Protein AF-A0A7C3P347-F1 (afdb_monomer)

Nearest PDB structures (foldseek):
  5n5e-assembly1_e  TM=7.136E-01  e=9.320E-02  Pyrococcus furiosus COM1

Sequence (105 aa):
MWSDKTFEPLGKSGPRLNANVKTNESSMGSPVMKKLELKTSDQILQVALSKEKEKEARDFYDEQAAHCRVDFVRKLLEKLKNEKSEHIRLVQGMITKLNAGRDIV

Radius of gyration: 31.97 Å; Cα contacts (8 Å, |Δi|>4): 40; chains: 1; bounding box: 33×59×99 Å

Secondary structure (DSSP, 8-state):
----------------------------------------HHHHHHHHHHHHT-HHHHHHHHHHHHH---HHHHHHHHHHHHHHHHHHHHHHHHHHHHHT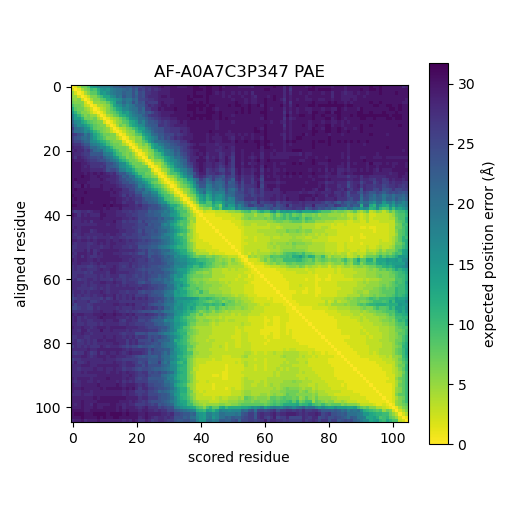TTT--

Structure (mmCIF, N/CA/C/O backbone):
data_AF-A0A7C3P347-F1
#
_entry.id   AF-A0A7C3P347-F1
#
loop_
_atom_site.group_PDB
_atom_site.id
_atom_site.type_symbol
_atom_site.label_atom_id
_atom_site.label_alt_id
_atom_site.label_comp_id
_atom_site.label_asym_id
_atom_site.label_entity_id
_atom_site.label_seq_id
_atom_site.pdbx_PDB_ins_code
_atom_site.Cartn_x
_atom_site.Cartn_y
_atom_site.Cartn_z
_atom_site.occupancy
_atom_site.B_iso_or_equiv
_atom_site.auth_seq_id
_atom_site.auth_comp_id
_atom_site.auth_asym_id
_atom_site.auth_atom_id
_atom_site.pdbx_PDB_model_num
ATOM 1 N N . MET A 1 1 ? -17.368 33.435 70.034 1.00 45.62 1 MET A N 1
ATOM 2 C CA . MET A 1 1 ? -16.290 33.766 70.993 1.00 45.62 1 MET A CA 1
ATOM 3 C C . MET A 1 1 ? -15.105 32.935 70.534 1.00 45.62 1 MET A C 1
ATOM 5 O O . MET A 1 1 ? -15.248 31.726 70.526 1.00 45.62 1 MET A O 1
ATOM 9 N N . TRP A 1 2 ? -14.049 33.486 69.940 1.00 39.31 2 TRP A N 1
ATOM 10 C CA . TRP A 1 2 ? -13.203 34.583 70.429 1.00 39.31 2 TRP A CA 1
ATOM 11 C C . TRP A 1 2 ? -12.786 35.518 69.279 1.00 39.31 2 TRP A C 1
ATOM 13 O O . TRP A 1 2 ? -12.705 35.091 68.131 1.00 39.31 2 TRP A O 1
ATOM 23 N N . SER A 1 3 ? -12.593 36.792 69.609 1.00 45.66 3 SER A N 1
ATOM 24 C CA . SER A 1 3 ? -12.375 37.910 68.689 1.00 45.66 3 SER A CA 1
ATOM 25 C C . SER A 1 3 ? -10.900 38.173 68.369 1.00 45.66 3 SER A C 1
ATOM 27 O O . SER A 1 3 ? -10.025 37.844 69.164 1.00 45.66 3 SER A O 1
ATOM 29 N N . ASP A 1 4 ? -10.718 38.893 67.259 1.00 48.44 4 ASP A N 1
ATOM 30 C CA . ASP A 1 4 ? -9.720 39.940 66.991 1.00 48.44 4 ASP A CA 1
ATOM 31 C C . ASP A 1 4 ? -8.218 39.617 66.968 1.00 48.44 4 ASP A C 1
ATOM 33 O O . ASP A 1 4 ? -7.617 39.199 67.957 1.00 48.44 4 ASP A O 1
ATOM 37 N N . LYS A 1 5 ? -7.586 40.024 65.855 1.00 55.25 5 LYS A N 1
ATOM 38 C CA . LYS A 1 5 ? -6.624 41.144 65.845 1.00 55.25 5 LYS A CA 1
ATOM 39 C C . LYS A 1 5 ? -6.358 41.634 64.414 1.00 55.25 5 LYS A C 1
ATOM 41 O O . LYS A 1 5 ? -5.900 40.893 63.550 1.00 55.25 5 LYS A O 1
ATOM 46 N N . THR A 1 6 ? -6.657 42.908 64.214 1.00 60.81 6 THR A N 1
ATOM 47 C CA . THR A 1 6 ? -6.370 43.789 63.077 1.00 60.81 6 THR A CA 1
ATOM 48 C C . THR A 1 6 ? -4.887 44.176 62.984 1.00 60.81 6 THR A C 1
ATOM 50 O O . THR A 1 6 ? -4.250 44.403 64.011 1.00 60.81 6 THR A O 1
ATOM 53 N N . PHE A 1 7 ? -4.364 44.344 61.760 1.00 38.62 7 PHE A N 1
ATOM 54 C CA . PHE A 1 7 ? -3.272 45.283 61.446 1.00 38.62 7 PHE A CA 1
ATOM 55 C C . PHE A 1 7 ? -3.225 45.592 59.930 1.00 38.62 7 PHE A C 1
ATOM 57 O O . PHE A 1 7 ? -2.937 44.717 59.119 1.00 38.62 7 PHE A O 1
ATOM 64 N N . GLU A 1 8 ? -3.501 46.843 59.561 1.00 46.47 8 GLU A N 1
ATOM 65 C CA . GLU A 1 8 ? -3.130 47.500 58.287 1.00 46.47 8 GLU A CA 1
ATOM 66 C C . GLU A 1 8 ? -2.004 48.534 58.577 1.00 46.47 8 GLU A C 1
ATOM 68 O O . GLU A 1 8 ? -1.728 48.739 59.763 1.00 46.47 8 GLU A O 1
ATOM 73 N N . PRO A 1 9 ? -1.432 49.337 57.637 1.00 60.53 9 PRO A N 1
ATOM 74 C CA . PRO A 1 9 ? -1.258 49.278 56.168 1.00 60.53 9 PRO A CA 1
ATOM 75 C C . PRO A 1 9 ? 0.210 49.634 55.744 1.00 60.53 9 PRO A C 1
ATOM 77 O O . PRO A 1 9 ? 1.114 49.700 56.573 1.00 60.53 9 PRO A O 1
ATOM 80 N N . LEU A 1 10 ? 0.397 49.970 54.454 1.00 42.00 10 LEU A N 1
ATOM 81 C CA . LEU A 1 10 ? 1.415 50.846 53.818 1.00 42.00 10 LEU A CA 1
ATOM 82 C C . LEU A 1 10 ? 2.439 50.164 52.900 1.00 42.00 10 LEU A C 1
ATOM 84 O O . LEU A 1 10 ? 3.301 49.386 53.302 1.00 42.00 10 LEU A O 1
ATOM 88 N N . GLY A 1 11 ? 2.328 50.534 51.622 1.00 49.03 11 GLY A N 1
ATOM 89 C CA . GLY A 1 11 ? 3.105 50.004 50.515 1.00 49.03 11 GLY A CA 1
ATOM 90 C C . GLY A 1 11 ? 4.561 50.442 50.470 1.00 49.03 11 GLY A C 1
ATOM 91 O O . GLY A 1 11 ? 4.969 51.395 51.129 1.00 49.03 11 GLY A O 1
ATOM 92 N N . LYS A 1 12 ? 5.320 49.765 49.601 1.00 54.56 12 LYS A N 1
ATOM 93 C CA . LYS A 1 12 ? 6.576 50.257 49.035 1.00 54.56 12 LYS A CA 1
ATOM 94 C C . LYS A 1 12 ? 6.736 49.770 47.596 1.00 54.56 12 LYS A C 1
ATOM 96 O O . LYS A 1 12 ? 6.515 48.613 47.263 1.00 54.56 12 LYS A O 1
ATOM 101 N N . SER A 1 13 ? 7.115 50.736 46.780 1.00 53.56 13 SER A N 1
ATOM 102 C CA . SER A 1 13 ? 7.590 50.702 45.403 1.00 53.56 13 SER A CA 1
ATOM 103 C C . SER A 1 13 ? 8.683 49.671 45.091 1.00 53.56 13 SER A C 1
ATOM 105 O O . SER A 1 13 ? 9.635 49.541 45.859 1.00 53.56 13 SER A O 1
ATOM 10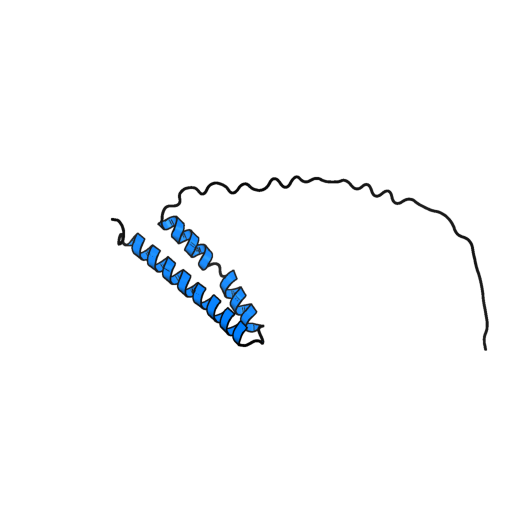7 N N . GLY A 1 14 ? 8.640 49.129 43.866 1.00 43.91 14 GLY A N 1
ATOM 108 C CA . GLY A 1 14 ? 9.813 48.700 43.082 1.00 43.91 14 GLY A CA 1
ATOM 109 C C . GLY A 1 14 ? 9.632 47.368 42.331 1.00 43.91 14 GLY A C 1
ATOM 110 O O . GLY A 1 14 ? 8.818 46.555 42.752 1.00 43.91 14 GLY A O 1
ATOM 111 N N . PRO A 1 15 ? 10.436 47.062 41.293 1.00 48.38 15 PRO A N 1
ATOM 112 C CA . PRO A 1 15 ? 10.906 47.902 40.192 1.00 48.38 15 PRO A CA 1
ATOM 113 C C . PRO A 1 15 ? 10.472 47.366 38.802 1.00 48.38 15 PRO A C 1
ATOM 115 O O . PRO A 1 15 ? 10.027 46.234 38.634 1.00 48.38 15 PRO A O 1
ATOM 118 N N . ARG A 1 16 ? 10.636 48.233 37.793 1.00 46.06 16 ARG A N 1
ATOM 119 C CA . ARG A 1 16 ? 10.428 48.020 36.347 1.00 46.06 16 ARG A CA 1
ATOM 120 C C . ARG A 1 16 ? 10.972 46.680 35.824 1.00 46.06 16 ARG A C 1
ATOM 122 O O . ARG A 1 16 ? 12.177 46.447 35.875 1.00 46.06 16 ARG A O 1
ATOM 129 N N . LEU A 1 17 ? 10.115 45.896 35.168 1.00 51.66 17 LEU A N 1
ATOM 130 C CA . LEU A 1 17 ? 10.540 44.859 34.226 1.00 51.66 17 LEU A CA 1
ATOM 131 C C . LEU A 1 17 ? 10.742 45.497 32.847 1.00 51.66 17 LEU A C 1
ATOM 133 O O . LEU A 1 17 ? 9.793 45.934 32.200 1.00 51.66 17 LEU A O 1
ATOM 137 N N . ASN A 1 18 ? 12.001 45.580 32.421 1.00 47.19 18 ASN A N 1
ATOM 138 C CA . ASN A 1 18 ? 12.388 45.964 31.070 1.00 47.19 18 ASN A CA 1
ATOM 139 C C . ASN A 1 18 ? 12.417 44.694 30.204 1.00 47.19 18 ASN A C 1
ATOM 141 O O . ASN A 1 18 ? 13.412 43.969 30.194 1.00 47.19 18 ASN A O 1
ATOM 145 N N . ALA A 1 19 ? 11.309 44.385 29.530 1.00 51.94 19 ALA A N 1
ATOM 146 C CA . ALA A 1 19 ? 11.256 43.293 28.565 1.00 51.94 19 ALA A CA 1
ATOM 147 C C . ALA A 1 19 ? 11.849 43.777 27.234 1.00 51.94 19 ALA A C 1
ATOM 149 O O . ALA A 1 19 ? 11.164 44.341 26.385 1.00 51.94 19 ALA A O 1
ATOM 150 N N . ASN A 1 20 ? 13.156 43.570 27.076 1.00 42.97 20 ASN A N 1
ATOM 151 C CA . ASN A 1 20 ? 13.868 43.740 25.816 1.00 42.97 20 ASN A CA 1
ATOM 152 C C . ASN A 1 20 ? 13.430 42.628 24.843 1.00 42.97 20 ASN A C 1
ATOM 154 O O . ASN A 1 20 ? 14.050 41.565 24.775 1.00 42.97 20 ASN A O 1
ATOM 158 N N . VAL A 1 21 ? 12.317 42.847 24.138 1.00 51.16 21 VAL A N 1
ATOM 159 C CA . VAL A 1 21 ? 11.854 41.987 23.044 1.00 51.16 21 VAL A CA 1
ATOM 160 C C . VAL A 1 21 ? 12.796 42.198 21.862 1.00 51.16 21 VAL A C 1
ATOM 162 O O . VAL A 1 21 ? 12.662 43.145 21.094 1.00 51.16 21 VAL A O 1
ATOM 165 N N . LYS A 1 22 ? 13.779 41.306 21.723 1.00 45.72 22 LYS A N 1
ATOM 166 C CA . LYS A 1 22 ? 14.503 41.128 20.465 1.00 45.72 22 LYS A CA 1
ATOM 167 C C . LYS A 1 22 ? 13.566 40.414 19.494 1.00 45.72 22 LYS A C 1
ATOM 169 O O . LYS A 1 22 ? 13.409 39.200 19.569 1.00 45.72 22 LYS A O 1
ATOM 174 N N . THR A 1 23 ? 12.938 41.176 18.608 1.00 45.78 23 THR A N 1
ATOM 175 C CA . THR A 1 23 ? 12.279 40.663 17.408 1.00 45.78 23 THR A CA 1
ATOM 176 C C . THR A 1 23 ? 13.341 40.059 16.491 1.00 45.78 23 THR A C 1
ATOM 178 O O . THR A 1 23 ? 14.064 40.758 15.786 1.00 45.78 23 THR A O 1
ATOM 181 N N . ASN A 1 24 ? 13.478 38.737 16.526 1.00 44.62 24 ASN A N 1
ATOM 182 C CA . ASN A 1 24 ? 14.159 37.992 15.479 1.00 44.62 24 ASN A CA 1
ATOM 183 C C . ASN A 1 24 ? 13.148 37.707 14.363 1.00 44.62 24 ASN A C 1
ATOM 185 O O . ASN A 1 24 ? 12.486 36.673 14.336 1.00 44.62 24 ASN A O 1
ATOM 189 N N . GLU A 1 25 ? 13.046 38.639 13.419 1.00 50.09 25 GLU A N 1
ATOM 190 C CA . GLU A 1 25 ? 12.422 38.396 12.119 1.00 50.09 25 GLU A CA 1
ATOM 191 C C . GLU A 1 25 ? 13.297 37.408 11.333 1.00 50.09 25 GLU A C 1
ATOM 193 O O . GLU A 1 25 ? 14.097 37.765 10.469 1.00 50.09 25 GLU A O 1
ATOM 198 N N . SER A 1 26 ? 13.182 36.125 11.681 1.00 41.00 26 SER A N 1
ATOM 199 C CA . SER A 1 26 ? 13.724 35.033 10.886 1.00 41.00 26 SER A CA 1
ATOM 200 C C . SER A 1 26 ? 12.803 34.843 9.691 1.00 41.00 26 SER A C 1
ATOM 202 O O . SER A 1 26 ? 11.853 34.064 9.723 1.00 41.00 26 SER A O 1
ATOM 204 N N . SER A 1 27 ? 13.097 35.632 8.659 1.00 47.22 27 SER A N 1
ATOM 205 C CA . SER A 1 27 ? 12.644 35.492 7.281 1.00 47.22 27 SER A CA 1
ATOM 206 C C . SER A 1 27 ? 12.599 34.016 6.874 1.00 47.22 27 SER A C 1
ATOM 208 O O . SER A 1 27 ? 13.610 33.403 6.529 1.00 47.22 27 SER A O 1
ATOM 210 N N . MET A 1 28 ? 11.405 33.428 6.948 1.00 41.50 28 MET A N 1
ATOM 211 C CA . MET A 1 28 ? 11.090 32.130 6.363 1.00 41.50 28 MET A CA 1
ATOM 212 C C . MET A 1 28 ? 10.989 32.327 4.851 1.00 41.50 28 MET A C 1
ATOM 214 O O . MET A 1 28 ? 9.904 32.423 4.277 1.00 41.50 28 MET A O 1
ATOM 218 N N . GLY A 1 29 ? 12.156 32.411 4.207 1.00 44.47 29 GLY A N 1
ATOM 219 C CA . GLY A 1 29 ? 12.288 32.164 2.782 1.00 44.47 29 GLY A CA 1
ATOM 220 C C . GLY A 1 29 ? 11.683 30.796 2.491 1.00 44.47 29 GLY A C 1
ATOM 221 O O . GLY A 1 29 ? 12.204 29.767 2.915 1.00 44.47 29 GLY A O 1
ATOM 222 N N . SER A 1 30 ? 10.532 30.802 1.827 1.00 44.50 30 SER A N 1
ATOM 223 C CA . SER A 1 30 ? 9.837 29.590 1.411 1.00 44.50 30 SER A CA 1
ATOM 224 C C . SER A 1 30 ? 10.796 28.704 0.605 1.00 44.50 30 SER A C 1
ATOM 226 O O . SER A 1 30 ? 11.404 29.204 -0.346 1.00 44.50 30 SER A O 1
ATOM 228 N N . PRO A 1 31 ? 10.950 27.404 0.924 1.00 55.06 31 PRO A N 1
ATOM 229 C CA . PRO A 1 31 ? 11.713 26.497 0.084 1.00 55.06 31 PRO A CA 1
ATOM 230 C 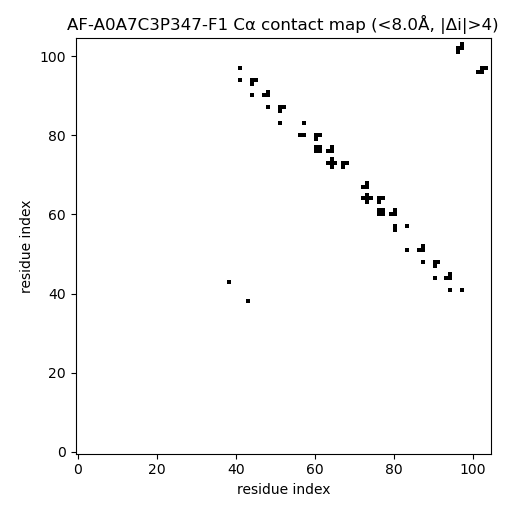C . PRO A 1 31 ? 10.974 26.333 -1.243 1.00 55.06 31 PRO A C 1
ATOM 232 O O . PRO A 1 31 ? 9.990 25.603 -1.352 1.00 55.06 31 PRO A O 1
ATOM 235 N N . VAL A 1 32 ? 11.437 27.056 -2.259 1.00 50.94 32 VAL A N 1
ATOM 236 C CA . VAL A 1 32 ? 11.019 26.872 -3.646 1.00 50.94 32 VAL A CA 1
ATOM 237 C C . VAL A 1 32 ? 11.286 25.410 -4.002 1.00 50.94 32 VAL A C 1
ATOM 239 O O . VAL A 1 32 ? 12.431 24.952 -3.989 1.00 50.94 32 VAL A O 1
ATOM 242 N N . MET A 1 33 ? 10.210 24.665 -4.260 1.00 48.31 33 MET A N 1
ATOM 243 C CA . MET A 1 33 ? 10.255 23.261 -4.654 1.00 48.31 33 MET A CA 1
ATOM 244 C C . MET A 1 33 ? 11.198 23.101 -5.852 1.00 48.31 33 MET A C 1
ATOM 246 O O . MET A 1 33 ? 10.935 23.621 -6.937 1.00 48.31 33 MET A O 1
ATOM 250 N N . LYS A 1 34 ? 12.320 22.400 -5.649 1.00 50.59 34 LYS A N 1
ATOM 251 C CA . LYS A 1 34 ? 13.266 22.072 -6.720 1.00 50.59 34 LYS A CA 1
ATOM 252 C C . LYS A 1 34 ? 12.527 21.318 -7.827 1.00 50.59 34 LYS A C 1
ATOM 254 O O . LYS A 1 34 ? 11.915 20.280 -7.583 1.00 50.59 34 LYS A O 1
ATOM 259 N N . LYS A 1 35 ? 12.609 21.869 -9.038 1.00 51.22 35 LYS A N 1
ATOM 260 C CA . LYS A 1 35 ? 12.162 21.290 -10.308 1.00 51.22 35 LYS A CA 1
ATOM 261 C C . LYS A 1 35 ? 12.603 19.823 -10.383 1.00 51.22 35 LYS A C 1
ATOM 263 O O . LYS A 1 35 ? 13.797 19.544 -10.346 1.00 51.22 35 LYS A O 1
ATOM 268 N N . LEU A 1 36 ? 11.630 18.912 -10.421 1.00 53.50 36 LEU A N 1
ATOM 269 C CA . LEU A 1 36 ? 11.846 17.467 -10.490 1.00 53.50 36 LEU A CA 1
ATOM 270 C C . LEU A 1 36 ? 12.686 17.137 -11.728 1.00 53.50 36 LEU A C 1
ATOM 272 O O . LEU A 1 36 ? 12.234 17.327 -12.856 1.00 53.50 36 LEU A O 1
ATOM 276 N N . GLU A 1 37 ? 13.908 16.660 -11.502 1.00 59.81 37 GLU A N 1
ATOM 277 C CA . GLU A 1 37 ? 14.709 16.007 -12.533 1.00 59.81 37 GLU A CA 1
ATOM 278 C C . GLU A 1 37 ? 13.895 14.853 -13.133 1.00 59.81 37 GLU A C 1
ATOM 280 O O . GLU A 1 37 ? 13.203 14.130 -12.409 1.00 59.81 37 GLU A O 1
ATOM 285 N N . LEU A 1 38 ? 13.922 14.733 -14.462 1.00 56.75 38 LEU A N 1
ATOM 286 C CA . LEU A 1 38 ? 13.153 13.739 -15.208 1.00 56.75 38 LEU A CA 1
ATOM 287 C C . LEU A 1 38 ? 13.559 12.333 -14.745 1.00 56.75 38 LEU A C 1
ATOM 289 O O . LEU A 1 38 ? 14.627 11.839 -15.095 1.00 56.75 38 LEU A O 1
ATOM 293 N N . LYS A 1 39 ? 12.707 11.700 -13.937 1.00 74.38 39 LYS A N 1
ATOM 294 C CA . LYS A 1 39 ? 12.872 10.311 -13.506 1.00 74.38 39 LYS A CA 1
ATOM 295 C C . LYS A 1 39 ? 12.439 9.392 -14.644 1.00 74.38 39 LYS A C 1
ATOM 297 O O . LYS A 1 39 ? 11.375 9.610 -15.224 1.00 74.38 39 LYS A O 1
ATOM 302 N N . THR A 1 40 ? 13.230 8.364 -14.952 1.00 85.12 40 THR A N 1
ATOM 303 C CA . THR A 1 40 ? 12.784 7.298 -15.867 1.00 85.12 40 THR A CA 1
ATOM 304 C C . THR A 1 40 ? 11.536 6.615 -15.297 1.00 85.12 40 THR A C 1
ATOM 306 O O . THR A 1 40 ? 11.315 6.645 -14.083 1.00 85.12 40 THR A O 1
ATOM 309 N N . SER A 1 41 ? 10.708 5.989 -16.138 1.00 86.44 41 SER A N 1
ATOM 310 C CA . SER A 1 41 ? 9.475 5.313 -15.691 1.00 86.44 41 SER A CA 1
ATOM 311 C C . SER A 1 41 ? 9.728 4.323 -14.546 1.00 86.44 41 SER A C 1
ATOM 313 O O . SER A 1 41 ? 8.975 4.299 -13.571 1.00 86.44 41 SER A O 1
ATOM 315 N N . ASP A 1 42 ? 10.847 3.596 -14.597 1.00 83.75 42 ASP A N 1
ATOM 316 C CA . ASP A 1 42 ? 11.278 2.708 -13.515 1.00 83.75 42 ASP A CA 1
ATOM 317 C C . ASP A 1 42 ? 11.565 3.470 -12.221 1.00 83.75 42 ASP A C 1
ATOM 319 O O . ASP A 1 42 ? 11.088 3.090 -11.154 1.00 83.75 42 ASP A O 1
ATOM 323 N N . GLN A 1 43 ? 12.297 4.585 -12.289 1.00 87.25 43 GLN A N 1
ATOM 324 C CA . GLN A 1 43 ? 12.588 5.413 -11.117 1.00 87.25 43 GLN A CA 1
ATOM 325 C C . GLN A 1 43 ? 11.317 6.028 -10.515 1.00 87.25 43 GLN A C 1
ATOM 327 O O . GLN A 1 43 ? 11.215 6.143 -9.292 1.00 87.25 43 GLN A O 1
ATOM 332 N N . ILE A 1 44 ? 10.335 6.400 -11.343 1.00 90.12 44 ILE A N 1
ATOM 333 C CA . ILE A 1 44 ? 9.030 6.890 -10.876 1.00 90.12 44 ILE A CA 1
ATOM 334 C C . ILE A 1 44 ? 8.317 5.794 -10.081 1.00 90.12 44 ILE A C 1
ATOM 336 O O . ILE A 1 44 ? 7.881 6.040 -8.953 1.00 90.12 44 ILE A O 1
ATOM 340 N N . LEU A 1 45 ? 8.238 4.581 -10.630 1.00 91.00 45 LEU A N 1
ATOM 341 C CA . LEU A 1 45 ? 7.558 3.466 -9.973 1.00 91.00 45 LEU A CA 1
ATOM 342 C C . LEU A 1 45 ? 8.297 2.976 -8.728 1.00 91.00 45 LEU A C 1
ATOM 344 O O . LEU A 1 45 ? 7.648 2.635 -7.744 1.00 91.00 45 LEU A O 1
ATOM 348 N N . GLN A 1 46 ? 9.630 2.999 -8.710 1.00 89.94 46 GLN A N 1
ATOM 349 C CA . GLN A 1 46 ? 10.411 2.666 -7.514 1.00 89.94 46 GLN A CA 1
ATOM 350 C C . GLN A 1 46 ? 10.157 3.664 -6.378 1.00 89.94 46 GLN A C 1
ATOM 352 O O . GLN A 1 46 ? 9.974 3.269 -5.226 1.00 89.94 46 GLN A O 1
ATOM 357 N N . VAL A 1 47 ? 10.071 4.961 -6.693 1.00 90.69 47 VAL A N 1
ATOM 358 C CA . VAL A 1 47 ? 9.717 5.992 -5.706 1.00 90.69 47 VAL A CA 1
ATOM 359 C C . VAL A 1 47 ? 8.283 5.804 -5.212 1.00 90.69 47 VAL A C 1
ATOM 361 O O . VAL A 1 47 ? 8.046 5.884 -4.008 1.00 90.69 47 VAL A O 1
ATOM 364 N N . ALA A 1 48 ? 7.334 5.523 -6.110 1.00 89.94 48 ALA A N 1
ATOM 365 C CA . ALA A 1 48 ? 5.952 5.236 -5.732 1.00 89.94 48 ALA A CA 1
ATOM 366 C C . ALA A 1 48 ? 5.863 4.002 -4.817 1.00 89.94 48 ALA A C 1
ATOM 368 O O . ALA A 1 48 ? 5.224 4.056 -3.769 1.00 89.94 48 ALA A O 1
ATOM 369 N N . LEU A 1 49 ? 6.578 2.922 -5.152 1.00 90.19 49 LEU A N 1
ATOM 370 C CA . LEU A 1 49 ? 6.636 1.706 -4.345 1.00 90.19 49 LEU A CA 1
ATOM 371 C C . LEU A 1 49 ? 7.208 1.976 -2.954 1.00 90.19 49 LEU A C 1
ATOM 373 O O . LEU A 1 49 ? 6.685 1.456 -1.973 1.00 90.19 49 LEU A O 1
ATOM 377 N N . SER A 1 50 ? 8.271 2.779 -2.867 1.00 88.88 50 SER A N 1
ATOM 378 C CA . SER A 1 50 ? 8.880 3.148 -1.589 1.00 88.88 50 SER A CA 1
ATOM 379 C C . SER A 1 50 ? 7.901 3.898 -0.690 1.00 88.88 50 SER A C 1
ATOM 381 O O . SER A 1 50 ? 7.847 3.608 0.499 1.00 88.88 50 SER A O 1
ATOM 383 N N . LYS A 1 51 ? 7.113 4.823 -1.253 1.00 86.50 51 LYS A N 1
ATOM 384 C CA . LYS A 1 51 ? 6.095 5.575 -0.504 1.00 86.50 51 LYS A CA 1
ATOM 385 C C . LYS A 1 51 ? 4.925 4.702 -0.061 1.00 86.50 51 LYS A C 1
ATOM 387 O O . LYS A 1 51 ? 4.443 4.842 1.051 1.00 86.50 51 LYS A O 1
ATOM 392 N N . GLU A 1 52 ? 4.464 3.779 -0.902 1.00 86.75 52 GLU A N 1
ATOM 393 C CA . GLU A 1 52 ? 3.366 2.877 -0.520 1.00 86.75 52 GLU A CA 1
ATOM 394 C C . GLU A 1 52 ? 3.809 1.802 0.486 1.00 86.75 52 GLU A C 1
ATOM 396 O O . GLU A 1 52 ? 3.006 1.346 1.297 1.00 86.75 52 GLU A O 1
ATOM 401 N N . LYS A 1 53 ? 5.090 1.407 0.464 1.00 82.88 53 LYS A N 1
ATOM 402 C CA . LYS A 1 53 ? 5.697 0.507 1.459 1.00 82.88 53 LYS A CA 1
ATOM 403 C C . LYS A 1 53 ? 6.005 1.177 2.790 1.00 82.88 53 LYS A C 1
ATOM 405 O O . LYS A 1 53 ? 6.387 0.466 3.720 1.00 82.88 53 LYS A O 1
ATOM 410 N N . GLU A 1 54 ? 5.885 2.497 2.881 1.00 80.62 54 GLU A N 1
ATOM 411 C CA . GLU A 1 54 ? 6.094 3.218 4.125 1.00 80.62 54 GLU A CA 1
ATOM 412 C C . GLU A 1 54 ? 5.137 2.661 5.179 1.00 80.62 54 GLU A C 1
ATOM 414 O O . GLU A 1 54 ? 3.912 2.797 5.108 1.00 80.62 54 GLU A O 1
ATOM 419 N N . LYS A 1 55 ? 5.727 1.922 6.122 1.00 74.81 55 LYS A N 1
ATOM 420 C CA . LYS A 1 55 ? 5.009 1.113 7.110 1.00 74.81 55 LYS A CA 1
ATOM 421 C C . LYS A 1 55 ? 4.079 1.974 7.970 1.00 74.81 55 LYS A C 1
ATOM 423 O O . LYS A 1 55 ? 3.046 1.491 8.422 1.00 74.81 55 LYS A O 1
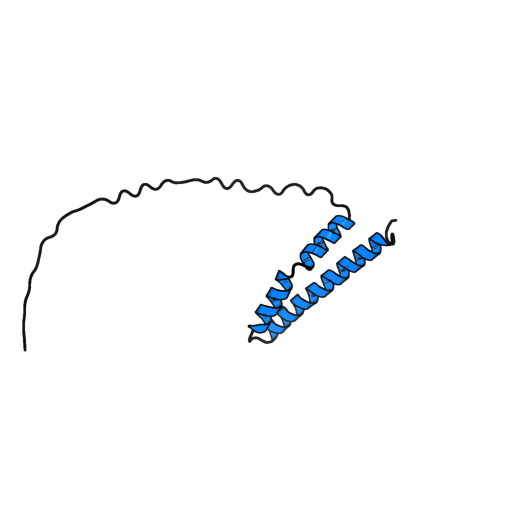ATOM 428 N N . GLU A 1 56 ? 4.418 3.255 8.100 1.00 81.00 56 GLU A N 1
ATOM 429 C CA . GLU A 1 56 ? 3.703 4.263 8.874 1.00 81.00 56 GLU A CA 1
ATOM 430 C C . GLU A 1 56 ? 2.212 4.325 8.532 1.00 81.00 56 GLU A C 1
ATOM 432 O O . GLU A 1 56 ? 1.390 4.310 9.437 1.00 81.00 56 GLU A O 1
ATOM 437 N N . ALA A 1 57 ? 1.826 4.290 7.252 1.00 80.44 57 ALA A N 1
ATOM 438 C CA . ALA A 1 57 ? 0.412 4.400 6.886 1.00 80.44 57 ALA A CA 1
ATOM 439 C C . ALA A 1 57 ? -0.409 3.163 7.291 1.00 80.44 57 ALA A C 1
ATOM 441 O O . ALA A 1 57 ? -1.560 3.289 7.707 1.00 80.44 57 ALA A O 1
ATOM 442 N N . ARG A 1 58 ? 0.162 1.956 7.169 1.00 86.94 58 ARG A N 1
ATOM 443 C CA . ARG A 1 58 ? -0.532 0.724 7.578 1.00 86.94 58 ARG A CA 1
ATOM 444 C C . ARG A 1 58 ? -0.616 0.609 9.086 1.00 86.94 58 ARG A C 1
ATOM 446 O O . ARG A 1 58 ? -1.701 0.328 9.583 1.00 86.94 58 ARG A O 1
ATOM 453 N N . ASP A 1 59 ? 0.504 0.825 9.768 1.00 90.00 59 ASP A N 1
ATOM 454 C CA . ASP A 1 59 ? 0.576 0.767 11.226 1.00 90.00 59 ASP A CA 1
ATOM 455 C C . ASP A 1 59 ? -0.366 1.817 11.837 1.00 90.00 59 ASP A C 1
ATOM 457 O O . ASP A 1 59 ? -1.125 1.495 12.746 1.00 90.00 59 ASP A O 1
ATOM 461 N N . PHE A 1 60 ? -0.428 3.022 11.253 1.00 91.06 60 PHE A N 1
ATOM 462 C CA . PHE A 1 60 ? -1.372 4.068 11.643 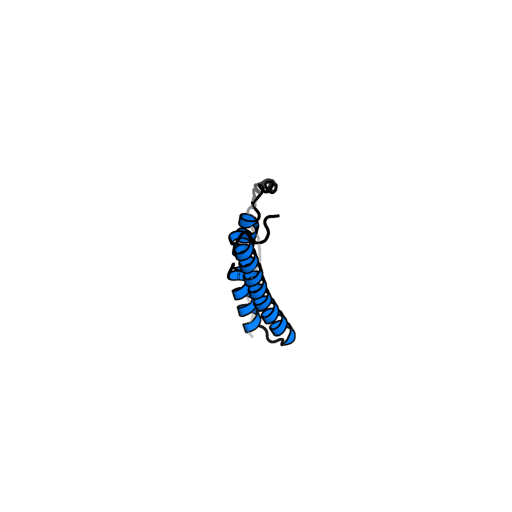1.00 91.06 60 PHE A CA 1
ATOM 463 C C . PHE A 1 60 ? -2.827 3.597 11.555 1.00 91.06 60 PHE A C 1
ATOM 465 O O . PHE A 1 60 ? -3.555 3.661 12.543 1.00 91.06 60 PHE A O 1
ATOM 472 N N . TYR A 1 61 ? -3.280 3.103 10.396 1.00 93.25 61 TYR A N 1
ATOM 473 C CA . TYR A 1 61 ? -4.671 2.657 10.264 1.00 93.25 61 TYR A CA 1
ATOM 474 C C . TYR A 1 61 ? -4.992 1.440 11.141 1.00 93.25 61 TYR A C 1
ATOM 476 O O . TYR A 1 61 ? -6.124 1.326 11.610 1.00 93.25 61 TYR A O 1
ATOM 484 N N . ASP A 1 62 ? -4.023 0.553 11.374 1.00 93.31 62 ASP A N 1
ATOM 485 C CA . ASP A 1 62 ? -4.181 -0.611 12.249 1.00 93.31 62 ASP A CA 1
ATOM 486 C C . ASP A 1 62 ? -4.358 -0.194 13.717 1.00 93.31 62 ASP A C 1
ATOM 488 O O . ASP A 1 62 ? -5.314 -0.613 14.371 1.00 93.31 62 ASP A O 1
ATOM 492 N N . GLU A 1 63 ? -3.513 0.719 14.201 1.00 95.06 63 GLU A N 1
ATOM 493 C CA . GLU A 1 63 ? -3.603 1.284 15.549 1.00 95.06 63 GLU A CA 1
ATOM 494 C C . GLU A 1 63 ? -4.914 2.059 15.746 1.00 95.06 63 GLU A C 1
ATOM 496 O O . GLU A 1 63 ? -5.648 1.826 16.709 1.00 95.06 63 GLU A O 1
ATOM 501 N N . GLN A 1 64 ? -5.285 2.929 14.799 1.00 95.62 64 GLN A N 1
ATOM 502 C CA . GLN A 1 64 ? -6.545 3.673 14.891 1.00 95.62 64 GLN A CA 1
ATOM 503 C C . GLN A 1 64 ? -7.767 2.743 14.857 1.00 95.62 64 GLN A C 1
ATOM 505 O O . GLN A 1 64 ? -8.750 2.995 15.558 1.00 95.62 64 GLN A O 1
ATOM 510 N N . ALA A 1 65 ? -7.723 1.654 14.080 1.00 94.94 65 ALA A N 1
ATOM 511 C CA . ALA A 1 65 ? -8.800 0.667 14.045 1.00 94.94 65 ALA A CA 1
ATOM 512 C C . ALA A 1 65 ? -8.937 -0.075 15.384 1.00 94.94 65 ALA A C 1
ATOM 514 O O . ALA A 1 65 ? -10.064 -0.297 15.830 1.00 94.94 65 ALA A O 1
ATOM 515 N N . ALA A 1 66 ? -7.822 -0.392 16.052 1.00 95.38 66 ALA A N 1
ATOM 516 C CA . ALA A 1 66 ? -7.811 -1.046 17.362 1.00 95.38 66 ALA A CA 1
ATOM 517 C C . ALA A 1 66 ? -8.442 -0.183 18.471 1.00 95.38 66 ALA A C 1
ATOM 519 O O . ALA A 1 66 ? -9.059 -0.710 19.398 1.00 95.38 66 ALA A O 1
ATOM 520 N N . HIS A 1 67 ? -8.332 1.144 18.365 1.00 95.75 67 HIS A N 1
ATOM 521 C CA . HIS A 1 67 ? -8.917 2.084 19.327 1.00 95.75 67 HIS A CA 1
ATOM 522 C C . HIS A 1 67 ? -10.326 2.573 18.947 1.00 95.75 67 HIS A C 1
ATOM 524 O O . HIS A 1 67 ? -11.007 3.208 19.761 1.00 95.75 67 HIS A O 1
ATOM 530 N N . CYS A 1 68 ? -10.801 2.274 17.736 1.00 95.31 68 CYS A N 1
ATOM 531 C CA . CYS A 1 68 ? -12.085 2.756 17.251 1.00 95.31 68 CYS A CA 1
ATOM 532 C C . CYS A 1 68 ? -13.256 1.911 17.776 1.00 95.31 68 CYS A C 1
ATOM 534 O O . CYS A 1 68 ? -13.410 0.740 17.440 1.00 95.31 68 CYS A O 1
ATOM 536 N N . ARG A 1 69 ? -14.149 2.538 18.549 1.00 96.00 69 ARG A N 1
ATOM 537 C CA . ARG A 1 69 ? -15.384 1.905 19.054 1.00 96.00 69 ARG A CA 1
ATOM 538 C C . ARG A 1 69 ? -16.559 1.964 18.073 1.00 96.00 69 ARG A C 1
ATOM 540 O O . ARG A 1 69 ? -17.609 1.396 18.346 1.00 96.00 69 ARG A O 1
ATOM 547 N N . VAL A 1 70 ? -16.409 2.688 16.963 1.00 97.56 70 VAL A N 1
ATOM 548 C CA . VAL A 1 70 ? -17.480 2.935 15.990 1.00 97.56 70 VAL A CA 1
ATOM 549 C C . VAL A 1 70 ? -17.278 2.034 14.776 1.00 97.56 70 VAL A C 1
ATOM 551 O O . VAL A 1 70 ? -16.356 2.233 13.988 1.00 97.56 70 VAL A O 1
ATOM 554 N N . ASP A 1 71 ? -18.166 1.056 14.593 1.00 96.50 71 ASP A N 1
ATOM 555 C CA . ASP A 1 71 ? -17.975 -0.023 13.615 1.00 96.50 71 ASP A CA 1
ATOM 556 C C . ASP A 1 71 ? -17.790 0.443 12.169 1.00 96.50 71 ASP A C 1
ATOM 558 O O . ASP A 1 71 ? -16.947 -0.100 11.456 1.00 96.50 71 ASP A O 1
ATOM 562 N N . PHE A 1 72 ? -18.552 1.437 11.703 1.00 97.06 72 PHE A N 1
ATOM 563 C CA . PHE A 1 72 ? -18.411 1.895 10.316 1.00 97.06 72 PHE A CA 1
ATOM 564 C C . PHE A 1 72 ? -17.074 2.617 10.081 1.00 97.06 72 PHE A C 1
ATOM 566 O O . PHE A 1 72 ? -16.504 2.512 8.997 1.00 97.06 72 PHE A O 1
ATOM 573 N N . VAL A 1 73 ? -16.549 3.300 11.103 1.00 97.25 73 VAL A N 1
ATOM 574 C CA . VAL A 1 73 ? -15.245 3.974 11.051 1.00 97.25 73 VAL A CA 1
ATOM 575 C C . VAL A 1 73 ? -14.126 2.938 11.084 1.00 97.25 73 VAL A C 1
ATOM 577 O O . VAL A 1 73 ? -13.218 2.997 10.260 1.00 97.25 73 VAL A O 1
ATOM 580 N N . ARG A 1 74 ? -14.226 1.926 11.954 1.00 97.62 74 ARG A N 1
ATOM 581 C CA . ARG A 1 74 ? -13.290 0.794 11.984 1.00 97.62 74 ARG A CA 1
ATOM 582 C C . ARG A 1 74 ? -13.218 0.078 10.632 1.00 97.62 74 ARG A C 1
ATOM 584 O O . ARG A 1 74 ? -12.128 -0.128 10.110 1.00 97.62 74 ARG A O 1
ATOM 591 N N . LYS A 1 75 ? -14.370 -0.204 10.014 1.00 96.94 75 LYS A N 1
ATOM 592 C CA . LYS A 1 75 ? -14.440 -0.795 8.664 1.00 96.94 75 LYS A CA 1
ATOM 593 C C . LYS A 1 75 ? -13.780 0.083 7.600 1.00 96.94 75 LYS A C 1
ATOM 595 O O . LYS A 1 75 ? -13.133 -0.444 6.699 1.00 96.94 75 LYS A O 1
ATOM 600 N N . LEU A 1 76 ? -13.927 1.408 7.687 1.00 96.94 76 LEU A N 1
ATOM 601 C CA . LEU A 1 76 ? -13.234 2.332 6.788 1.00 96.94 76 LEU A CA 1
ATOM 602 C C . LEU A 1 76 ? -11.711 2.244 6.968 1.00 96.94 76 LEU A C 1
ATOM 604 O O . LEU A 1 76 ? -10.997 2.119 5.979 1.00 96.94 76 LEU A O 1
ATOM 608 N N . LEU A 1 77 ? -11.216 2.260 8.207 1.00 96.56 77 LEU A N 1
ATOM 609 C CA . LEU A 1 77 ? -9.781 2.168 8.507 1.00 96.56 77 LEU A CA 1
ATOM 610 C C . LEU A 1 77 ? -9.181 0.838 8.022 1.00 96.56 77 LEU A C 1
ATOM 612 O O . LEU A 1 77 ? -8.140 0.825 7.364 1.00 96.56 77 LEU A O 1
ATOM 616 N N . GLU A 1 78 ? -9.879 -0.276 8.255 1.00 94.94 78 GLU A N 1
ATOM 617 C CA . GLU A 1 78 ? -9.503 -1.595 7.730 1.00 94.94 78 GLU A CA 1
ATOM 618 C C . GLU A 1 78 ? -9.460 -1.604 6.191 1.00 94.94 78 GLU A C 1
ATOM 620 O O . GLU A 1 78 ? -8.531 -2.155 5.595 1.00 94.94 78 GLU A O 1
ATOM 625 N N . LYS A 1 79 ? -10.425 -0.949 5.532 1.00 95.56 79 LYS A N 1
ATOM 626 C CA . LYS A 1 79 ? -10.448 -0.814 4.071 1.00 95.56 79 LYS A CA 1
ATOM 627 C C . LYS A 1 79 ?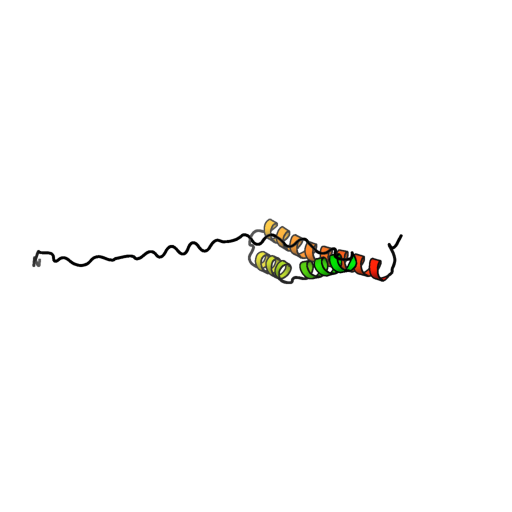 -9.248 -0.016 3.554 1.00 95.56 79 LYS A C 1
ATOM 629 O O . LYS A 1 79 ? -8.577 -0.489 2.642 1.00 95.56 79 LYS A O 1
ATOM 634 N N . LEU A 1 80 ? -8.941 1.137 4.151 1.00 93.56 80 LEU A N 1
ATOM 635 C CA . LEU A 1 80 ? -7.798 1.975 3.759 1.00 93.56 80 LEU A CA 1
ATOM 636 C C . LEU A 1 80 ? -6.465 1.228 3.920 1.00 93.56 80 LEU A C 1
ATOM 638 O O . LEU A 1 80 ? -5.600 1.287 3.043 1.00 93.56 80 LEU A O 1
ATOM 642 N N . LYS A 1 81 ? -6.318 0.446 4.997 1.00 91.69 81 LYS A N 1
ATOM 643 C CA . LYS A 1 81 ? -5.167 -0.449 5.196 1.00 91.69 81 LYS A CA 1
ATOM 644 C C . LYS A 1 81 ? -5.034 -1.473 4.063 1.00 91.69 81 LYS A C 1
ATOM 646 O O . LYS A 1 81 ? -3.928 -1.725 3.580 1.00 91.69 81 LYS A O 1
ATOM 651 N N . ASN A 1 82 ? -6.148 -2.054 3.622 1.00 91.62 82 ASN A N 1
ATOM 652 C CA . ASN A 1 82 ? -6.157 -3.030 2.532 1.00 91.62 82 ASN A CA 1
ATOM 653 C C . ASN A 1 82 ? -5.862 -2.385 1.171 1.00 91.62 82 ASN A C 1
ATOM 655 O O . ASN A 1 82 ? -5.092 -2.946 0.395 1.00 91.62 82 ASN A O 1
ATOM 659 N N . GLU A 1 83 ? -6.387 -1.188 0.904 1.00 91.50 83 GLU A N 1
ATOM 660 C CA . GLU A 1 83 ? -6.102 -0.431 -0.323 1.00 91.50 83 GLU A CA 1
ATOM 661 C C . GLU A 1 83 ? -4.597 -0.157 -0.481 1.00 91.50 83 GLU A C 1
ATOM 663 O O . GLU A 1 83 ? -4.053 -0.311 -1.575 1.00 91.50 83 GLU A O 1
ATOM 668 N N . LYS A 1 84 ? -3.875 0.095 0.620 1.00 88.69 84 LYS A N 1
ATOM 669 C CA . LYS A 1 84 ? -2.404 0.190 0.597 1.00 88.69 84 LYS A CA 1
ATOM 670 C C . LYS A 1 84 ? -1.724 -1.091 0.111 1.00 88.69 84 LYS A C 1
ATOM 672 O O . LYS A 1 84 ? -0.719 -1.035 -0.593 1.00 88.69 84 LYS A O 1
ATOM 677 N N . SER A 1 85 ? -2.250 -2.263 0.458 1.00 87.94 85 SER A N 1
ATOM 678 C CA . SER A 1 85 ? -1.758 -3.545 -0.074 1.00 87.94 85 SER A CA 1
ATOM 679 C C . SER A 1 85 ? -1.989 -3.695 -1.566 1.00 87.94 85 SER A C 1
ATOM 681 O O . SER A 1 85 ? -1.084 -4.135 -2.278 1.00 87.94 85 SER A O 1
ATOM 683 N N . GLU A 1 86 ? -3.146 -3.258 -2.047 1.00 91.31 86 GLU A N 1
ATOM 684 C CA . GLU A 1 86 ? -3.454 -3.276 -3.473 1.00 91.31 86 GLU A CA 1
ATOM 685 C C . GLU A 1 86 ? -2.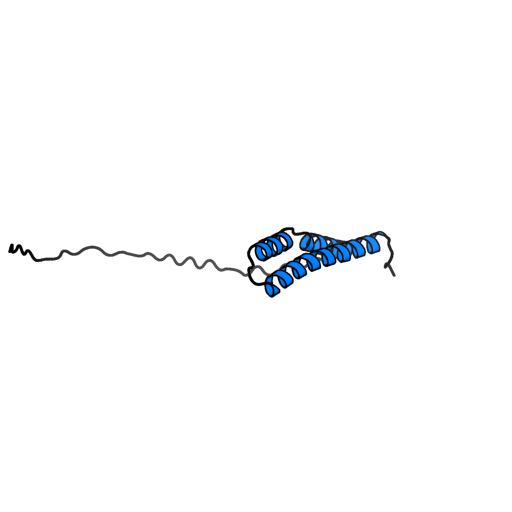552 -2.317 -4.259 1.00 91.31 86 GLU A C 1
ATOM 687 O O . GLU A 1 86 ? -2.016 -2.706 -5.298 1.00 91.31 86 GLU A O 1
ATOM 692 N N . HIS A 1 87 ? -2.285 -1.115 -3.737 1.00 92.56 87 HIS A N 1
ATOM 693 C CA . HIS A 1 87 ? -1.356 -0.165 -4.356 1.00 92.56 87 HIS A CA 1
ATOM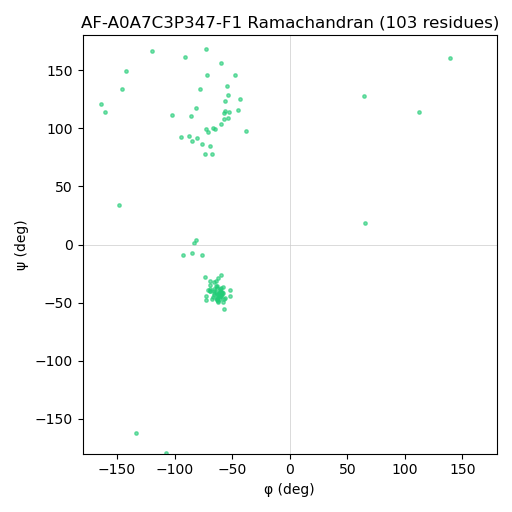 694 C C . HIS A 1 87 ? 0.044 -0.767 -4.528 1.00 92.56 87 HIS A C 1
ATOM 696 O O . HIS A 1 87 ? 0.589 -0.749 -5.633 1.00 92.56 87 HIS A O 1
ATOM 702 N N . ILE A 1 88 ? 0.608 -1.361 -3.468 1.00 92.06 88 ILE A N 1
ATOM 703 C CA . ILE A 1 88 ? 1.927 -2.012 -3.525 1.00 92.06 88 ILE A CA 1
ATOM 704 C C . ILE A 1 88 ? 1.944 -3.099 -4.603 1.00 92.06 88 ILE A C 1
ATOM 706 O O . ILE A 1 88 ? 2.868 -3.134 -5.418 1.00 92.06 88 ILE A O 1
ATOM 710 N N . ARG A 1 89 ? 0.915 -3.956 -4.642 1.00 93.56 89 ARG A N 1
ATOM 711 C CA . ARG A 1 89 ? 0.821 -5.046 -5.621 1.00 93.56 89 ARG A CA 1
ATOM 712 C C . ARG A 1 89 ? 0.773 -4.520 -7.055 1.00 93.56 89 ARG A C 1
ATOM 714 O O . ARG A 1 89 ? 1.455 -5.061 -7.924 1.00 93.56 89 ARG A O 1
ATOM 721 N N . LEU A 1 90 ? -0.004 -3.467 -7.305 1.00 94.00 90 LEU A N 1
ATOM 722 C CA . LEU A 1 90 ? -0.107 -2.840 -8.623 1.00 94.00 90 LEU A CA 1
ATOM 723 C C . LEU A 1 90 ? 1.235 -2.259 -9.075 1.00 94.00 90 LEU A C 1
ATOM 725 O O . LEU A 1 90 ? 1.682 -2.556 -10.183 1.00 94.00 90 LEU A O 1
ATOM 729 N N . VAL A 1 91 ? 1.904 -1.487 -8.213 1.00 92.12 91 VAL A N 1
ATOM 730 C CA . VAL A 1 91 ? 3.200 -0.879 -8.549 1.00 92.12 91 VAL A CA 1
ATOM 731 C C . VAL A 1 91 ? 4.258 -1.953 -8.809 1.00 92.12 91 VAL A C 1
ATOM 733 O O . VAL A 1 91 ? 4.981 -1.870 -9.800 1.00 92.12 91 VAL A O 1
ATOM 736 N N . GLN A 1 92 ? 4.310 -3.005 -7.985 1.00 92.44 92 GLN A N 1
ATOM 737 C CA . GLN A 1 92 ? 5.202 -4.145 -8.218 1.00 92.44 92 GLN A CA 1
ATOM 738 C C . GLN A 1 92 ? 4.918 -4.830 -9.557 1.00 92.44 92 GLN A C 1
ATOM 740 O O . GLN A 1 92 ? 5.854 -5.107 -10.303 1.00 92.44 92 GLN A O 1
ATOM 745 N N . GLY A 1 93 ? 3.643 -5.049 -9.889 1.00 92.12 93 GLY A N 1
ATOM 746 C CA . GLY A 1 93 ? 3.246 -5.628 -11.170 1.00 92.12 93 GLY A CA 1
ATOM 747 C C . GLY A 1 93 ? 3.719 -4.798 -12.365 1.00 92.12 93 GLY A C 1
ATOM 748 O O . GLY A 1 93 ? 4.208 -5.363 -13.342 1.00 92.12 93 GLY A O 1
ATOM 749 N N . MET A 1 94 ? 3.638 -3.467 -12.279 1.00 92.12 94 MET A N 1
ATOM 750 C CA . MET A 1 94 ? 4.116 -2.577 -13.344 1.00 92.12 94 MET A CA 1
ATOM 751 C C . MET A 1 94 ? 5.642 -2.581 -13.469 1.00 92.12 94 MET A C 1
ATOM 753 O O . MET A 1 94 ? 6.151 -2.666 -14.584 1.00 92.12 94 MET A O 1
ATOM 757 N N . ILE A 1 95 ? 6.375 -2.602 -12.351 1.00 90.38 95 ILE A N 1
ATOM 758 C CA . ILE A 1 95 ? 7.840 -2.766 -12.363 1.00 90.38 95 ILE A CA 1
ATOM 759 C C . ILE A 1 95 ? 8.224 -4.095 -13.030 1.00 90.38 95 ILE A C 1
ATOM 761 O O . ILE A 1 95 ? 9.123 -4.140 -13.864 1.00 90.38 95 ILE A O 1
ATOM 765 N N . THR A 1 96 ? 7.523 -5.190 -12.715 1.00 90.31 96 THR A N 1
ATOM 766 C CA . THR A 1 96 ? 7.771 -6.492 -13.353 1.00 90.31 96 THR A CA 1
ATOM 767 C C . THR A 1 96 ? 7.500 -6.463 -14.858 1.00 90.31 96 THR A C 1
ATOM 769 O O . THR A 1 96 ? 8.227 -7.106 -15.615 1.00 90.31 96 THR A O 1
ATOM 772 N N . LYS A 1 97 ? 6.473 -5.737 -15.315 1.00 89.94 97 LYS A N 1
ATOM 773 C CA . LYS A 1 97 ? 6.184 -5.587 -16.749 1.00 89.94 97 LYS A CA 1
ATOM 774 C C . LYS A 1 97 ? 7.268 -4.795 -17.477 1.00 89.94 97 LYS A C 1
ATOM 776 O O . LYS A 1 97 ? 7.720 -5.263 -18.521 1.00 89.94 97 LYS A O 1
ATOM 781 N N . LEU A 1 98 ? 7.714 -3.672 -16.908 1.00 87.19 98 LEU A N 1
ATOM 782 C CA . LEU A 1 98 ? 8.800 -2.862 -17.470 1.00 87.19 98 LEU A CA 1
ATOM 783 C C . LEU A 1 98 ? 10.107 -3.654 -17.560 1.00 87.19 98 LEU A C 1
ATOM 785 O O . LEU A 1 98 ? 10.697 -3.730 -18.633 1.00 87.19 98 LEU A O 1
ATOM 789 N N . ASN A 1 99 ? 10.488 -4.358 -16.490 1.00 83.44 99 ASN A N 1
ATOM 790 C CA . ASN A 1 99 ? 11.687 -5.205 -16.481 1.00 83.44 99 ASN A CA 1
A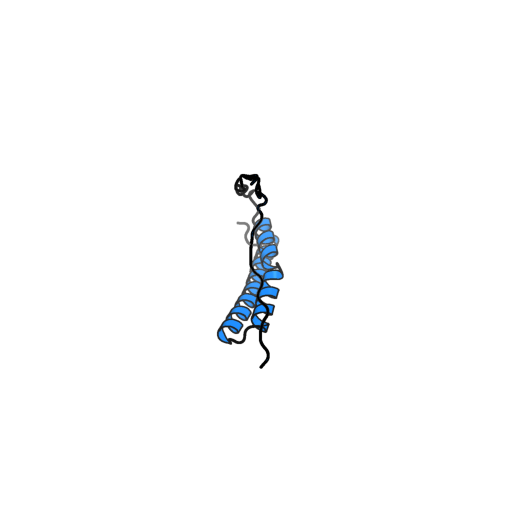TOM 791 C C . ASN A 1 99 ? 11.623 -6.358 -17.497 1.00 83.44 99 ASN A C 1
ATOM 793 O O . ASN A 1 99 ? 12.655 -6.823 -17.971 1.00 83.44 99 ASN A O 1
ATOM 797 N N . ALA A 1 100 ? 10.421 -6.839 -17.823 1.00 85.19 100 ALA A N 1
ATOM 798 C CA . ALA A 1 100 ? 10.215 -7.878 -18.827 1.00 85.19 100 ALA A CA 1
ATOM 799 C C . ALA A 1 100 ? 10.171 -7.332 -20.269 1.00 85.19 100 ALA A C 1
ATOM 801 O O . ALA A 1 100 ? 9.917 -8.109 -21.187 1.00 85.19 100 ALA A O 1
ATOM 802 N N . GLY A 1 101 ? 10.347 -6.018 -20.473 1.00 74.50 101 GLY A N 1
ATOM 803 C CA . GLY A 1 101 ? 10.257 -5.367 -21.784 1.00 74.50 101 GLY A CA 1
ATOM 804 C C . GLY A 1 101 ? 8.858 -5.412 -22.407 1.00 74.50 101 GLY A C 1
ATOM 805 O O . GLY A 1 101 ? 8.724 -5.252 -23.615 1.00 74.50 101 GLY A O 1
ATOM 806 N N . ARG A 1 102 ? 7.807 -5.665 -21.610 1.00 61.56 102 ARG A N 1
ATOM 807 C CA . ARG A 1 102 ? 6.461 -5.996 -22.118 1.00 61.56 102 ARG A CA 1
ATOM 808 C C . ARG A 1 102 ? 5.591 -4.808 -22.542 1.00 61.56 102 ARG A C 1
ATOM 810 O O . ARG A 1 102 ? 4.464 -5.046 -22.943 1.00 61.56 102 ARG A O 1
ATOM 817 N N . ASP A 1 103 ? 6.111 -3.585 -22.509 1.00 55.78 103 ASP A N 1
ATOM 818 C CA . ASP A 1 103 ? 5.416 -2.370 -22.970 1.00 55.78 103 ASP A CA 1
ATOM 819 C C . ASP A 1 103 ? 6.416 -1.333 -23.540 1.00 55.78 103 ASP A C 1
ATOM 821 O O . ASP A 1 103 ? 6.251 -0.127 -23.367 1.00 55.78 103 ASP A O 1
ATOM 825 N N . ILE A 1 104 ? 7.495 -1.791 -24.192 1.00 54.53 104 ILE A N 1
ATOM 826 C CA . ILE A 1 104 ? 8.367 -0.922 -25.002 1.00 54.53 104 ILE A CA 1
ATOM 827 C C . ILE A 1 104 ? 7.866 -1.020 -26.447 1.00 54.53 104 ILE A C 1
ATOM 829 O O . ILE A 1 104 ? 8.236 -1.946 -27.169 1.00 54.53 104 ILE A O 1
ATOM 833 N N . VAL A 1 105 ? 6.970 -0.107 -26.828 1.00 45.22 105 VAL A N 1
ATOM 834 C CA . VAL A 1 105 ? 6.590 0.169 -28.225 1.00 45.22 105 VAL A CA 1
ATOM 835 C C . VAL A 1 105 ? 7.242 1.476 -28.642 1.00 45.22 105 VAL A C 1
ATOM 837 O O . VAL A 1 105 ? 7.160 2.436 -27.842 1.00 45.22 105 VAL A O 1
#

Mean predicted aligned error: 16.67 Å

Foldseek 3Di:
DDDDDDDDDDDDDDDDDDPPDPPPPPPPPDPDPPDDDDDDPLRVLVVQLVVLPPCVLLVVLVVVLVVDPDVVSNVVSVVSSVVSVVSNVVSVVVNVCVVVVNPDD

Solvent-accessible surface area (backbone atoms only — not comparable to full-atom values): 6838 Å² total; per-residue (Å²): 140,85,80,88,86,90,87,87,88,85,89,82,90,85,79,88,84,81,82,82,78,78,82,77,82,73,78,77,74,73,83,74,79,75,80,78,73,88,63,54,73,66,55,49,44,52,52,51,39,54,61,52,60,41,59,64,63,44,54,48,28,53,54,52,31,75,71,45,88,46,66,72,59,24,53,48,29,54,46,56,40,48,50,42,55,52,51,39,53,51,42,52,52,51,52,54,37,58,77,65,58,72,77,78,127

pLDDT: mean 73.9, std 20.87, range [38.62, 97.62]